Protein AF-A0A4Q0HG41-F1 (afdb_monomer)

Structure (mmCIF, N/CA/C/O backbone):
data_AF-A0A4Q0HG41-F1
#
_entry.id   AF-A0A4Q0HG41-F1
#
loop_
_atom_site.group_PDB
_atom_site.id
_atom_site.type_symbol
_atom_site.label_atom_id
_atom_site.label_alt_id
_atom_site.label_comp_id
_atom_site.label_asym_id
_atom_site.label_entity_id
_atom_site.label_seq_id
_atom_site.pdbx_PDB_ins_code
_atom_site.Cartn_x
_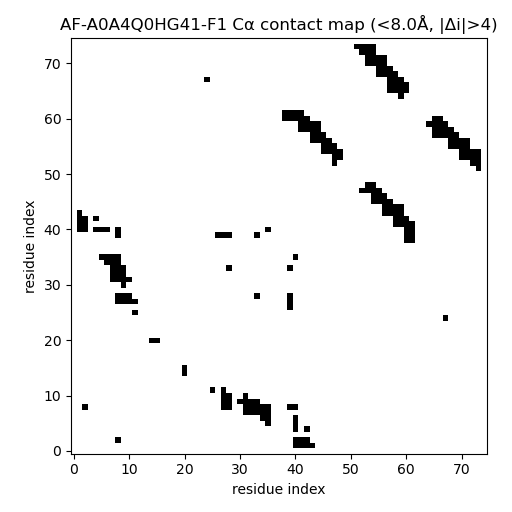atom_site.Cartn_y
_atom_site.Cartn_z
_atom_site.occupancy
_atom_site.B_iso_or_equiv
_atom_site.auth_seq_id
_atom_site.auth_comp_id
_atom_site.auth_asym_id
_atom_site.auth_atom_id
_atom_site.pdbx_PDB_model_num
ATOM 1 N N . VAL A 1 1 ? 5.179 -1.664 -0.474 1.00 76.25 1 VAL A N 1
ATOM 2 C CA . VAL A 1 1 ? 4.750 -0.378 0.125 1.00 76.25 1 VAL A CA 1
ATOM 3 C C . VAL A 1 1 ? 4.252 0.505 -1.003 1.00 76.25 1 VAL A C 1
ATOM 5 O O . VAL A 1 1 ? 4.888 0.490 -2.052 1.00 76.25 1 VAL A O 1
ATOM 8 N N . ALA A 1 2 ? 3.130 1.206 -0.824 1.00 85.06 2 ALA A N 1
ATOM 9 C CA . ALA A 1 2 ? 2.684 2.219 -1.781 1.00 85.06 2 ALA A CA 1
ATOM 10 C C . ALA A 1 2 ? 3.651 3.413 -1.739 1.00 85.06 2 ALA A C 1
ATOM 12 O O . ALA A 1 2 ? 3.913 3.953 -0.665 1.00 85.06 2 ALA A O 1
ATOM 13 N N . GLY A 1 3 ? 4.248 3.751 -2.881 1.00 83.75 3 GLY A N 1
ATOM 14 C CA . GLY A 1 3 ? 5.207 4.849 -3.000 1.00 83.75 3 GLY A CA 1
ATOM 15 C C . GLY A 1 3 ? 4.535 6.198 -3.284 1.00 83.75 3 GLY A C 1
ATOM 16 O O . GLY A 1 3 ? 3.308 6.273 -3.351 1.00 83.75 3 GLY A O 1
ATOM 17 N N . PRO A 1 4 ? 5.328 7.267 -3.475 1.00 87.69 4 PRO A N 1
ATOM 18 C CA . PRO A 1 4 ? 4.811 8.562 -3.904 1.00 87.69 4 PRO A CA 1
ATOM 19 C C . PRO A 1 4 ? 4.033 8.461 -5.222 1.00 87.69 4 PRO A C 1
ATOM 21 O O . PRO A 1 4 ? 4.401 7.696 -6.117 1.00 87.69 4 PRO A O 1
ATOM 24 N N . LEU A 1 5 ? 2.980 9.270 -5.352 1.00 87.62 5 LEU A N 1
ATOM 25 C CA . LEU A 1 5 ? 2.171 9.332 -6.568 1.00 87.62 5 LEU A CA 1
ATOM 26 C C . LEU A 1 5 ? 3.030 9.768 -7.765 1.00 87.62 5 LEU A C 1
ATOM 28 O O . LEU A 1 5 ? 3.822 10.704 -7.651 1.00 87.62 5 LEU A O 1
ATOM 32 N N . ASN A 1 6 ? 2.849 9.115 -8.915 1.00 90.38 6 ASN A N 1
ATOM 33 C CA . ASN A 1 6 ? 3.581 9.372 -10.160 1.00 90.38 6 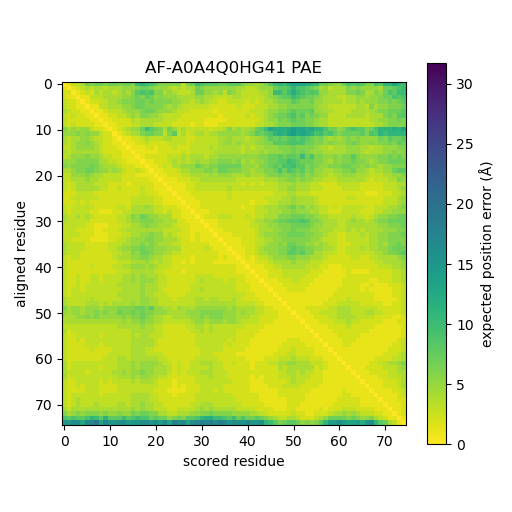ASN A CA 1
ATOM 34 C C . ASN A 1 6 ? 5.110 9.180 -10.084 1.00 90.38 6 ASN A C 1
ATOM 36 O O . ASN A 1 6 ? 5.832 9.665 -10.956 1.00 90.38 6 ASN A O 1
ATOM 40 N N . ALA A 1 7 ? 5.620 8.460 -9.082 1.00 91.12 7 ALA A N 1
ATOM 41 C CA . ALA A 1 7 ? 7.026 8.064 -9.018 1.00 91.12 7 ALA A CA 1
ATOM 42 C C . ALA A 1 7 ? 7.283 6.727 -9.732 1.00 91.12 7 ALA A C 1
ATOM 44 O O . ALA A 1 7 ? 6.368 5.930 -9.951 1.00 91.12 7 ALA A O 1
ATOM 45 N N . GLY A 1 8 ? 8.548 6.467 -10.073 1.00 92.00 8 GLY A N 1
ATOM 46 C CA . GLY A 1 8 ? 8.968 5.151 -10.548 1.00 92.00 8 GLY A CA 1
ATOM 47 C C . GLY A 1 8 ? 8.764 4.075 -9.476 1.00 92.00 8 GLY A C 1
ATOM 48 O O . GLY A 1 8 ? 9.002 4.318 -8.290 1.00 92.00 8 GLY A O 1
ATOM 49 N N . SER A 1 9 ? 8.338 2.881 -9.887 1.00 92.31 9 SER A N 1
ATOM 50 C CA . SER A 1 9 ? 8.075 1.765 -8.970 1.00 92.31 9 SER A CA 1
ATOM 51 C C . SER A 1 9 ? 9.319 0.898 -8.756 1.00 92.31 9 SER A C 1
ATOM 53 O O . SER A 1 9 ? 10.121 0.690 -9.669 1.00 92.31 9 SER A O 1
ATOM 55 N N . PHE A 1 10 ? 9.463 0.347 -7.548 1.00 92.38 10 PHE A N 1
ATOM 56 C CA . PHE A 1 10 ? 10.625 -0.440 -7.118 1.00 92.38 10 PHE A CA 1
ATOM 57 C C . PHE A 1 10 ? 10.224 -1.705 -6.351 1.00 92.38 10 PHE A C 1
ATOM 59 O O . PHE A 1 10 ? 9.072 -1.880 -5.952 1.00 92.38 10 PHE A O 1
ATOM 66 N N . GLY A 1 11 ? 11.227 -2.542 -6.078 1.00 89.31 11 GLY A N 1
ATOM 67 C CA . GLY A 1 11 ? 11.110 -3.729 -5.242 1.00 89.31 11 GLY A CA 1
ATOM 68 C C . GLY A 1 11 ? 10.750 -5.006 -6.014 1.00 89.31 11 GLY A C 1
ATOM 69 O O . GLY A 1 11 ? 10.744 -4.999 -7.242 1.00 89.31 11 GLY A O 1
ATOM 70 N N . PRO A 1 12 ? 10.464 -6.097 -5.281 1.00 89.38 12 PRO A N 1
ATOM 71 C CA . PRO A 1 12 ? 10.485 -6.152 -3.822 1.00 89.38 12 PRO A CA 1
ATOM 72 C C . PRO A 1 12 ? 11.914 -6.204 -3.266 1.00 89.38 12 PRO A C 1
ATOM 74 O O . PRO A 1 12 ? 12.812 -6.770 -3.882 1.00 89.38 12 PRO A O 1
ATOM 77 N N . ASN A 1 13 ? 12.121 -5.627 -2.084 1.00 87.56 13 ASN A N 1
ATOM 78 C CA . ASN A 1 13 ? 13.362 -5.828 -1.337 1.00 87.56 13 ASN A CA 1
ATOM 79 C C . ASN A 1 13 ? 13.272 -7.137 -0.533 1.00 87.56 13 ASN A C 1
ATOM 81 O O . ASN A 1 13 ? 12.162 -7.522 -0.144 1.00 87.56 13 ASN A O 1
ATOM 85 N N . PRO A 1 14 ? 14.402 -7.812 -0.254 1.00 91.00 14 PRO A N 1
ATOM 86 C CA . PRO A 1 14 ? 14.425 -8.957 0.650 1.00 91.00 14 PRO A CA 1
ATOM 87 C C . PRO A 1 14 ? 13.780 -8.616 2.001 1.00 91.00 14 PRO A C 1
ATOM 89 O O . PRO A 1 14 ? 14.047 -7.556 2.568 1.00 91.00 14 PRO A O 1
ATOM 92 N N . LEU A 1 15 ? 12.929 -9.509 2.513 1.00 92.12 15 LEU A N 1
ATOM 93 C CA . LEU A 1 15 ? 12.306 -9.348 3.827 1.00 92.12 15 LEU A CA 1
ATOM 94 C C . LEU A 1 15 ? 13.323 -9.662 4.930 1.00 92.12 15 LEU A C 1
ATOM 96 O O . LEU A 1 15 ? 13.806 -10.794 5.017 1.00 92.12 15 LEU A O 1
ATOM 100 N N . ASP A 1 16 ? 13.597 -8.688 5.795 1.00 94.69 16 ASP A N 1
ATOM 101 C CA . ASP A 1 16 ? 14.335 -8.909 7.040 1.00 94.69 16 ASP A CA 1
ATOM 102 C C . ASP A 1 16 ? 13.474 -9.730 8.012 1.00 94.69 16 ASP A C 1
ATOM 104 O O . ASP A 1 16 ? 12.348 -9.353 8.326 1.00 94.69 16 ASP A O 1
ATOM 108 N N . LYS A 1 17 ? 13.993 -10.867 8.486 1.00 96.00 17 LYS A N 1
ATOM 109 C CA . LYS A 1 17 ? 13.253 -11.825 9.322 1.00 96.00 17 LYS A CA 1
ATOM 110 C C . LYS A 1 17 ? 13.447 -11.629 10.829 1.00 96.00 17 LYS A C 1
ATOM 112 O O . LYS A 1 17 ? 12.912 -12.426 11.595 1.00 96.00 17 LYS A O 1
ATOM 117 N N . THR A 1 18 ? 14.170 -10.595 11.263 1.00 96.62 18 THR A N 1
ATOM 118 C CA . THR A 1 18 ? 14.612 -10.415 12.661 1.00 96.62 18 THR A CA 1
ATOM 119 C C . THR A 1 18 ? 13.472 -10.476 13.691 1.00 96.62 18 THR A C 1
ATOM 121 O O . THR A 1 18 ? 13.672 -10.999 14.783 1.00 96.62 18 THR A O 1
ATOM 124 N N . PHE A 1 19 ? 12.259 -10.029 13.340 1.00 96.00 19 PHE A N 1
ATOM 125 C CA . PHE A 1 19 ? 11.093 -10.006 14.243 1.00 96.00 19 PHE A CA 1
ATOM 126 C C . PHE A 1 19 ? 9.939 -10.921 13.803 1.00 96.00 19 PHE A C 1
ATOM 128 O O . PHE A 1 19 ? 8.791 -10.698 14.178 1.00 96.00 19 PHE A O 1
ATOM 135 N N . GLY A 1 20 ? 10.221 -11.924 12.965 1.00 94.81 20 GLY A N 1
ATOM 136 C CA . GLY A 1 20 ? 9.194 -12.800 12.390 1.00 94.81 20 GLY A CA 1
ATOM 137 C C . GLY A 1 20 ? 8.094 -12.080 11.588 1.00 94.81 20 GLY A C 1
ATOM 138 O O . GLY A 1 20 ? 6.929 -12.467 11.717 1.00 94.81 20 GLY A O 1
ATOM 139 N N . PRO A 1 21 ? 8.397 -11.036 10.783 1.00 95.56 21 PRO A N 1
ATOM 140 C CA . PRO A 1 21 ? 7.373 -10.396 9.971 1.00 95.56 21 PRO A CA 1
ATOM 141 C C . PRO A 1 21 ? 6.839 -11.358 8.909 1.00 95.56 21 PRO A C 1
ATOM 143 O O . PRO A 1 21 ? 7.564 -12.199 8.374 1.00 95.56 21 PRO A O 1
ATOM 146 N N . HIS A 1 22 ? 5.569 -11.174 8.559 1.00 93.94 22 HIS A N 1
ATOM 147 C CA . HIS A 1 22 ? 4.902 -11.927 7.505 1.00 93.94 22 HIS A CA 1
ATOM 148 C C . HIS A 1 22 ? 4.488 -10.984 6.377 1.00 93.94 22 HIS A C 1
ATOM 150 O O . HIS A 1 22 ? 3.823 -9.973 6.604 1.00 93.94 22 HIS A O 1
ATOM 156 N N . VAL A 1 23 ? 4.866 -11.327 5.145 1.00 93.44 23 VAL A N 1
ATOM 157 C CA . VAL A 1 23 ? 4.374 -10.644 3.943 1.00 93.44 23 VAL A CA 1
ATOM 158 C C . VAL A 1 23 ? 3.059 -11.301 3.551 1.00 93.44 23 VAL A C 1
ATOM 160 O O . VAL A 1 23 ? 3.050 -12.370 2.951 1.00 93.44 23 VAL A O 1
ATOM 163 N N . VAL A 1 24 ? 1.950 -10.663 3.918 1.00 94.00 24 VAL A N 1
ATOM 164 C CA . VAL A 1 24 ? 0.596 -11.145 3.591 1.00 94.00 24 VAL A CA 1
ATOM 165 C C . VAL A 1 24 ? 0.145 -10.738 2.186 1.00 94.00 24 VAL A C 1
ATOM 167 O O . VAL A 1 24 ? -0.754 -11.351 1.623 1.00 94.00 24 VAL A O 1
ATOM 170 N N . PHE A 1 25 ? 0.787 -9.722 1.602 1.00 93.56 25 PHE A N 1
ATOM 171 C CA . PHE A 1 25 ? 0.519 -9.251 0.248 1.00 93.56 25 PHE A CA 1
ATOM 172 C C . PHE A 1 25 ? 1.773 -8.632 -0.379 1.00 93.56 25 PHE A C 1
ATOM 174 O O . PHE A 1 25 ? 2.487 -7.855 0.261 1.00 93.56 25 PHE A O 1
ATOM 181 N N . GLN A 1 26 ? 2.024 -8.945 -1.653 1.00 93.69 26 GLN A N 1
ATOM 182 C CA . GLN A 1 26 ? 3.111 -8.368 -2.437 1.00 93.69 26 GLN A CA 1
ATOM 183 C C . GLN A 1 26 ? 2.707 -8.257 -3.910 1.00 93.69 26 GLN A C 1
ATOM 185 O O . GLN A 1 26 ? 2.373 -9.246 -4.553 1.00 93.69 26 GLN A O 1
ATOM 190 N N . LYS A 1 27 ? 2.798 -7.042 -4.452 1.00 92.56 27 LYS A N 1
ATOM 191 C CA . LYS A 1 27 ? 2.678 -6.744 -5.881 1.00 92.56 27 LYS A CA 1
ATOM 192 C C . LYS A 1 27 ? 3.772 -5.737 -6.226 1.00 92.56 27 LYS A C 1
ATOM 194 O O . LYS A 1 27 ? 3.888 -4.710 -5.559 1.00 92.56 27 LYS A O 1
ATOM 199 N N . ALA A 1 28 ? 4.618 -6.071 -7.193 1.00 92.88 28 ALA A N 1
ATOM 200 C CA . ALA A 1 28 ? 5.845 -5.339 -7.499 1.00 92.88 28 ALA A CA 1
ATOM 201 C C . ALA A 1 28 ? 6.073 -5.274 -9.017 1.00 92.88 28 ALA A C 1
ATOM 203 O O . ALA A 1 28 ? 5.590 -6.160 -9.727 1.00 92.88 28 ALA A O 1
ATOM 204 N N . PRO A 1 29 ? 6.775 -4.242 -9.518 1.00 93.25 29 PRO A N 1
ATOM 205 C CA . PRO A 1 29 ? 7.054 -4.109 -10.942 1.00 93.25 29 PRO A CA 1
ATOM 206 C C . PRO A 1 29 ? 8.033 -5.189 -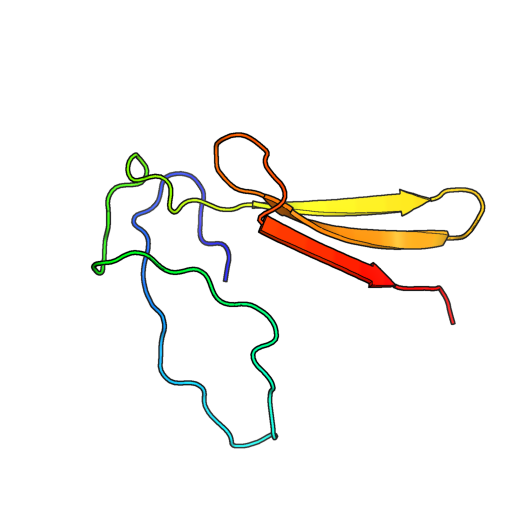11.437 1.00 93.25 29 PRO A C 1
ATOM 208 O O . PRO A 1 29 ? 8.817 -5.718 -10.649 1.00 93.25 29 PRO A O 1
ATOM 211 N N . PRO A 1 30 ? 8.053 -5.481 -12.750 1.00 91.94 30 PRO A N 1
ATOM 212 C CA . PRO A 1 30 ? 8.992 -6.440 -13.337 1.00 91.94 30 PRO A CA 1
ATOM 213 C C . PRO A 1 30 ? 10.443 -5.936 -13.339 1.00 91.94 30 PRO A C 1
ATOM 215 O O . PRO A 1 30 ? 11.372 -6.734 -13.436 1.00 91.94 30 PRO A O 1
ATOM 218 N N . ALA A 1 31 ? 10.645 -4.618 -13.246 1.00 93.88 31 ALA A N 1
ATOM 219 C CA . ALA A 1 31 ? 11.952 -3.979 -13.197 1.00 93.88 31 ALA A CA 1
ATOM 220 C C . ALA A 1 31 ? 11.953 -2.807 -12.205 1.00 93.88 31 ALA A C 1
ATOM 222 O O . ALA A 1 31 ? 10.920 -2.195 -11.925 1.00 93.88 31 ALA A O 1
ATOM 223 N N . GLN A 1 32 ? 13.128 -2.463 -11.685 1.00 93.69 32 GLN A N 1
ATOM 224 C CA . GLN A 1 32 ? 13.288 -1.269 -10.856 1.00 93.69 32 GLN A CA 1
ATOM 225 C C . GLN A 1 32 ? 13.105 0.008 -11.676 1.00 93.69 32 GLN A C 1
ATOM 227 O O . GLN A 1 32 ? 13.392 0.030 -12.871 1.00 93.69 32 GLN A O 1
ATOM 232 N N . ASN A 1 33 ? 12.666 1.077 -11.008 1.00 93.44 33 ASN A N 1
ATOM 233 C CA . ASN A 1 33 ? 12.390 2.371 -11.626 1.00 93.44 33 ASN A CA 1
ATOM 234 C C . ASN A 1 33 ? 11.432 2.257 -12.829 1.00 93.44 33 ASN A C 1
ATOM 236 O O . ASN A 1 33 ? 11.582 2.945 -13.840 1.00 93.44 33 ASN A O 1
ATOM 240 N N . THR A 1 34 ? 10.463 1.342 -12.733 1.00 94.94 34 THR A N 1
ATOM 241 C CA . THR A 1 34 ? 9.461 1.145 -13.783 1.00 94.94 34 THR A CA 1
ATOM 242 C C . THR A 1 34 ? 8.572 2.382 -13.877 1.00 94.94 34 THR A C 1
ATOM 244 O O . THR A 1 34 ? 8.171 2.935 -12.853 1.00 94.94 34 THR A O 1
ATOM 247 N N . SER A 1 35 ? 8.258 2.795 -15.110 1.00 93.62 35 SER A N 1
ATOM 248 C CA . SER A 1 35 ? 7.429 3.968 -15.401 1.00 93.62 35 SER A CA 1
ATOM 249 C C . SER A 1 35 ? 6.114 3.965 -14.604 1.00 93.62 35 SER A C 1
ATOM 251 O O . SER A 1 35 ? 5.459 2.920 -14.532 1.00 93.62 35 SER A O 1
ATOM 253 N N . PRO A 1 36 ? 5.659 5.129 -14.102 1.00 90.94 36 PRO A N 1
ATOM 254 C CA . PRO A 1 36 ? 4.347 5.258 -13.472 1.00 90.94 36 PRO A CA 1
ATOM 255 C C . PRO A 1 36 ? 3.196 4.778 -14.376 1.00 90.94 36 PRO A C 1
ATOM 257 O O . PRO A 1 36 ? 2.184 4.278 -13.891 1.00 90.94 36 PRO A O 1
ATOM 260 N N . PHE A 1 37 ? 3.355 4.865 -15.700 1.00 90.81 37 PHE A N 1
ATOM 261 C CA . PHE A 1 37 ? 2.353 4.413 -16.673 1.00 90.81 37 PHE A CA 1
ATOM 262 C C . PHE A 1 37 ? 2.280 2.890 -16.846 1.00 90.81 37 PHE A C 1
ATOM 264 O O . PHE A 1 37 ? 1.408 2.400 -17.553 1.00 90.81 37 PHE A O 1
ATOM 271 N N . ALA A 1 38 ? 3.170 2.120 -16.218 1.00 92.69 38 ALA A N 1
ATOM 272 C CA . ALA A 1 38 ? 3.220 0.669 -16.385 1.00 92.69 38 ALA A CA 1
ATOM 273 C C . ALA A 1 38 ? 2.238 -0.108 -15.481 1.00 92.69 38 ALA A C 1
ATOM 275 O O . ALA A 1 38 ? 2.367 -1.323 -15.361 1.00 92.69 38 ALA A O 1
ATOM 276 N N . GLY A 1 39 ? 1.299 0.565 -14.804 1.00 91.94 39 GLY A N 1
ATOM 277 C CA . GLY A 1 39 ? 0.272 -0.098 -13.985 1.00 91.94 39 GLY A CA 1
ATOM 278 C C . GLY A 1 39 ? 0.723 -0.544 -12.587 1.00 91.94 39 GLY A C 1
ATOM 279 O O . GLY A 1 39 ? 0.019 -1.305 -11.928 1.00 91.94 39 GLY A O 1
ATOM 280 N N . PHE A 1 40 ? 1.887 -0.085 -12.110 1.00 93.81 40 PHE A N 1
ATOM 281 C CA . PHE A 1 40 ? 2.444 -0.445 -10.793 1.00 93.81 40 PHE A CA 1
ATOM 282 C C . PHE A 1 40 ? 2.433 0.711 -9.786 1.00 93.81 40 PHE A C 1
ATOM 284 O O . PHE A 1 40 ? 3.279 0.757 -8.887 1.00 93.81 40 PHE A O 1
ATOM 291 N N . GLN A 1 41 ? 1.497 1.648 -9.935 1.00 92.69 41 GLN A N 1
ATOM 292 C CA . GLN A 1 41 ? 1.208 2.632 -8.895 1.00 92.69 41 GLN A CA 1
ATOM 293 C C . GLN A 1 41 ? 0.035 2.140 -8.054 1.00 92.69 41 GLN A C 1
ATOM 295 O O . GLN A 1 41 ? -0.931 1.589 -8.582 1.00 92.69 41 GLN A O 1
ATOM 300 N N . PHE A 1 42 ? 0.133 2.357 -6.746 1.00 93.81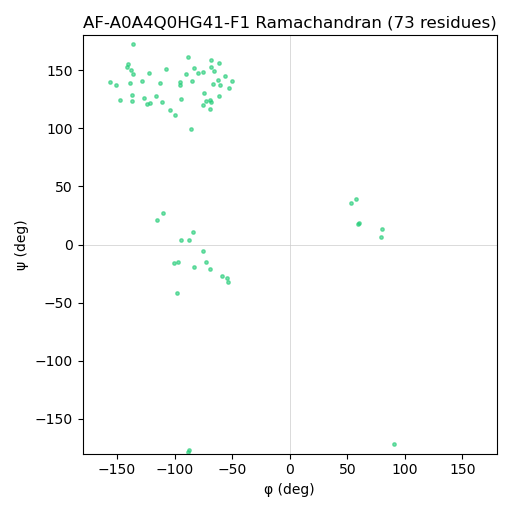 42 PHE A N 1
ATOM 301 C CA . PHE A 1 42 ? -0.876 1.930 -5.791 1.00 93.81 42 PHE A CA 1
ATOM 302 C C . PHE A 1 42 ? -1.114 3.022 -4.760 1.00 93.81 42 PHE A C 1
ATOM 304 O O . PHE A 1 42 ? -0.182 3.748 -4.410 1.00 93.81 42 PHE A O 1
ATOM 311 N N . PHE A 1 43 ? -2.329 3.097 -4.230 1.00 93.38 43 PHE A N 1
ATOM 312 C CA . PHE A 1 43 ? -2.678 4.008 -3.145 1.00 93.38 43 PHE A CA 1
ATOM 313 C C . PHE A 1 43 ? -3.532 3.300 -2.096 1.00 93.38 43 PHE A C 1
ATOM 315 O O . PHE A 1 43 ? -4.278 2.368 -2.397 1.00 93.38 43 PHE A O 1
ATOM 322 N N . GLY A 1 44 ? -3.355 3.708 -0.840 1.00 94.31 44 GLY A N 1
ATOM 323 C CA . GLY A 1 44 ? -4.123 3.181 0.281 1.00 94.31 44 GLY A CA 1
ATOM 324 C C . GLY A 1 44 ? -5.448 3.917 0.434 1.00 94.31 44 GLY A C 1
ATOM 325 O O . GLY A 1 44 ? -5.498 5.138 0.300 1.00 94.31 44 GLY A O 1
ATOM 326 N N . GLU A 1 45 ? -6.497 3.177 0.764 1.00 95.69 45 GLU A N 1
ATOM 327 C CA . GLU A 1 45 ? -7.799 3.708 1.150 1.00 95.69 45 GLU A CA 1
ATOM 328 C C . GLU A 1 45 ? -8.225 3.074 2.473 1.00 95.69 45 GLU A C 1
ATOM 330 O O . GLU A 1 45 ? -8.006 1.885 2.704 1.00 95.69 45 GLU A O 1
ATOM 335 N N . VAL A 1 46 ? -8.830 3.872 3.348 1.00 97.44 46 VAL A N 1
ATOM 336 C CA . VAL A 1 46 ? -9.402 3.399 4.607 1.00 97.44 46 VAL A CA 1
ATOM 337 C C . VAL A 1 46 ? -10.847 3.861 4.677 1.00 97.44 46 VAL A C 1
ATOM 339 O O . VAL A 1 46 ? -11.122 5.054 4.559 1.00 97.44 46 VAL A O 1
ATOM 342 N N . GLN A 1 47 ? -11.755 2.915 4.889 1.00 97.94 47 GLN A N 1
ATOM 343 C CA . GLN A 1 47 ? -13.163 3.180 5.167 1.00 97.94 47 GLN A CA 1
ATOM 344 C C . GLN A 1 47 ? -13.485 2.758 6.600 1.00 97.94 47 GLN A C 1
ATOM 346 O O . GLN A 1 47 ? -13.013 1.717 7.054 1.00 97.94 47 GLN A O 1
ATOM 351 N N . ILE A 1 48 ? -14.276 3.566 7.304 1.00 97.94 48 ILE A N 1
ATOM 352 C CA . ILE A 1 48 ? -14.738 3.282 8.667 1.00 97.94 48 ILE A CA 1
ATOM 353 C C . ILE A 1 48 ? -16.262 3.274 8.643 1.00 97.94 48 ILE A C 1
ATOM 355 O O . ILE A 1 48 ? -16.878 4.273 8.264 1.00 97.94 48 ILE A O 1
ATOM 359 N N . ASP A 1 49 ? -16.865 2.161 9.049 1.00 98.00 49 ASP A N 1
ATOM 360 C CA . ASP A 1 49 ? -18.311 2.082 9.225 1.00 98.00 49 ASP A CA 1
ATOM 361 C C . ASP A 1 49 ? -18.732 2.863 10.481 1.00 98.00 49 ASP A C 1
ATOM 363 O O . ASP A 1 49 ? -18.243 2.619 11.583 1.00 98.00 49 ASP A O 1
ATOM 367 N N . GLY A 1 50 ? -19.642 3.826 10.323 1.00 97.50 50 GLY A N 1
ATOM 368 C CA . GLY A 1 50 ? -20.051 4.712 11.416 1.00 97.50 50 GLY A CA 1
ATOM 369 C C . GLY A 1 50 ? -20.930 4.059 12.489 1.00 97.50 50 GLY A C 1
ATOM 370 O O . GLY A 1 50 ? -21.101 4.644 13.554 1.00 97.50 50 GLY A O 1
ATOM 371 N N . GLN A 1 51 ? -21.503 2.882 12.224 1.00 97.62 51 GLN A N 1
ATOM 372 C CA . GLN A 1 51 ? -22.357 2.156 13.168 1.00 97.62 51 GLN A CA 1
ATOM 373 C C . GLN A 1 51 ? -21.577 1.075 13.915 1.00 97.62 51 GLN A C 1
ATOM 375 O O . GLN A 1 51 ? -21.766 0.901 15.116 1.00 97.62 51 GLN A O 1
ATOM 380 N N . THR A 1 52 ? -20.716 0.343 13.207 1.00 97.44 52 THR A N 1
ATOM 381 C CA . THR A 1 52 ? -19.984 -0.808 13.751 1.00 97.44 52 THR A CA 1
ATOM 382 C C . THR A 1 52 ? -18.551 -0.482 14.139 1.00 97.44 52 THR A C 1
ATOM 384 O O . THR A 1 52 ? -17.941 -1.265 14.856 1.00 97.44 52 THR A O 1
ATOM 387 N N . ALA A 1 53 ? -18.007 0.644 13.670 1.00 97.50 53 ALA A N 1
ATOM 388 C CA . ALA A 1 53 ? -16.586 0.972 13.740 1.00 97.50 53 ALA A CA 1
ATOM 389 C C . ALA A 1 53 ? -15.661 -0.048 13.035 1.00 97.50 53 ALA A C 1
ATOM 391 O O . ALA A 1 53 ? -14.452 -0.028 13.269 1.00 97.50 53 ALA A O 1
ATOM 392 N N . GLU A 1 54 ? -16.189 -0.910 12.149 1.00 98.38 54 GLU A N 1
ATOM 393 C CA . GLU A 1 54 ? -15.366 -1.766 11.283 1.00 98.38 54 GLU A CA 1
ATOM 394 C C . GLU A 1 54 ? -14.490 -0.891 10.377 1.00 98.38 54 GLU A C 1
ATOM 396 O O . GLU A 1 54 ? -14.982 -0.005 9.673 1.00 98.38 54 GLU A O 1
ATOM 401 N N . LEU A 1 55 ? -13.184 -1.164 10.374 1.00 98.25 55 LEU A N 1
ATOM 402 C CA . LEU A 1 55 ? -12.211 -0.478 9.535 1.00 98.25 55 LEU A CA 1
ATOM 403 C C . LEU A 1 55 ? -11.816 -1.388 8.368 1.00 98.25 55 LEU A C 1
ATOM 405 O O . LEU A 1 55 ? -11.211 -2.443 8.560 1.00 98.25 55 LEU A O 1
ATOM 409 N N . THR A 1 56 ? -12.136 -0.965 7.147 1.00 98.25 56 THR A N 1
ATOM 410 C CA . THR A 1 56 ? -11.729 -1.641 5.908 1.00 98.25 56 THR A CA 1
ATOM 411 C C . THR A 1 56 ? -10.523 -0.919 5.310 1.00 98.25 56 THR A C 1
ATOM 413 O O . THR A 1 56 ? -10.638 0.217 4.850 1.00 98.25 56 THR A O 1
ATOM 416 N N . VAL A 1 57 ? -9.358 -1.572 5.323 1.00 97.44 57 VAL A N 1
ATOM 417 C CA . VAL A 1 57 ? -8.126 -1.099 4.676 1.00 97.44 57 VAL A CA 1
ATOM 418 C C . VAL A 1 57 ? -8.032 -1.718 3.292 1.00 97.44 57 VAL A C 1
ATOM 420 O O . VAL A 1 57 ? 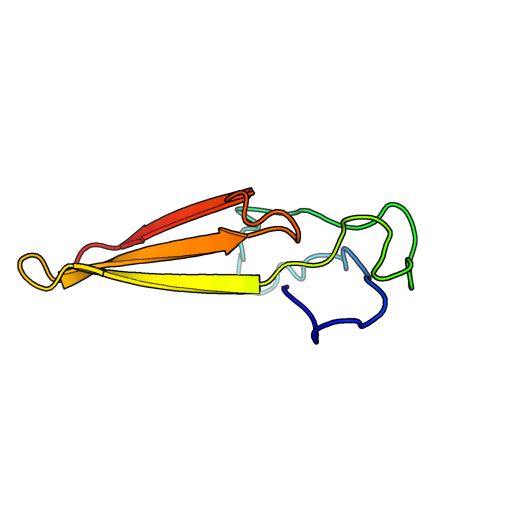-8.029 -2.940 3.166 1.00 97.44 57 VAL A O 1
ATOM 423 N N . MET A 1 58 ? -7.882 -0.892 2.265 1.00 97.56 58 MET A N 1
ATOM 424 C CA . MET A 1 58 ? -7.680 -1.331 0.890 1.00 97.56 58 MET A CA 1
ATOM 425 C C . MET A 1 58 ? -6.384 -0.774 0.321 1.00 97.56 58 MET A C 1
ATOM 427 O O . MET A 1 58 ? -5.971 0.347 0.621 1.00 97.56 58 MET A O 1
ATOM 431 N N . LEU A 1 59 ? -5.767 -1.552 -0.560 1.00 96.38 59 LEU A N 1
ATOM 432 C CA . LEU A 1 59 ? -4.758 -1.074 -1.492 1.00 96.38 59 LEU A CA 1
ATOM 433 C C . LEU A 1 59 ? -5.360 -1.128 -2.894 1.00 96.38 59 LEU A C 1
ATOM 435 O O . LEU A 1 59 ? -5.775 -2.198 -3.338 1.00 96.38 59 LEU A O 1
ATOM 439 N N . ARG A 1 60 ? -5.399 0.009 -3.590 1.00 95.69 60 ARG A N 1
ATOM 440 C CA . ARG A 1 60 ? -5.937 0.121 -4.950 1.00 95.69 60 ARG A CA 1
ATOM 441 C C . ARG A 1 60 ? -4.835 0.313 -5.978 1.00 95.69 60 ARG A C 1
ATOM 443 O O . ARG A 1 60 ? -3.788 0.869 -5.648 1.00 95.69 60 ARG A O 1
ATOM 450 N N . ASP A 1 61 ? -5.067 -0.146 -7.202 1.00 94.06 61 ASP A N 1
AT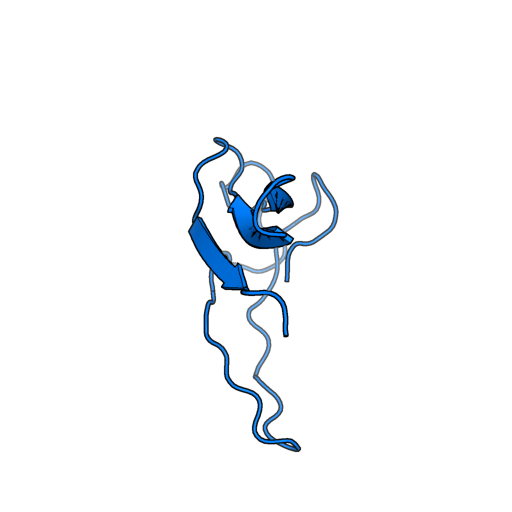OM 451 C CA . ASP A 1 61 ? -4.260 0.222 -8.369 1.00 94.06 61 ASP A CA 1
ATOM 452 C C . ASP A 1 61 ? -4.773 1.500 -9.056 1.00 94.06 61 ASP A C 1
ATOM 454 O O . ASP A 1 61 ? -5.721 2.135 -8.593 1.00 94.06 61 ASP A O 1
ATOM 458 N N . LEU A 1 62 ? -4.114 1.895 -10.150 1.00 91.62 62 LEU A N 1
ATOM 459 C CA . LEU A 1 62 ? -4.432 3.106 -10.917 1.00 91.62 62 LEU A CA 1
ATOM 460 C C . LEU A 1 62 ? -5.859 3.154 -11.463 1.00 91.62 62 LEU A C 1
ATOM 462 O O . LEU A 1 62 ? -6.390 4.250 -11.631 1.00 91.62 62 LEU A O 1
ATOM 466 N N . ASP A 1 63 ? -6.468 1.997 -11.708 1.00 93.25 63 ASP A N 1
ATOM 467 C CA . ASP A 1 63 ? -7.830 1.895 -12.228 1.00 93.25 63 ASP A CA 1
ATOM 468 C C . ASP A 1 63 ? -8.870 1.897 -11.091 1.00 93.25 63 ASP A C 1
ATOM 470 O O . ASP A 1 63 ? -10.071 1.760 -11.322 1.00 93.25 63 ASP A O 1
ATOM 474 N N . GLY A 1 64 ? -8.423 2.060 -9.839 1.00 93.88 64 GLY A N 1
ATOM 475 C CA . GLY A 1 64 ? -9.264 2.044 -8.644 1.00 93.88 64 GLY A CA 1
ATOM 476 C C . GLY A 1 64 ? -9.645 0.636 -8.181 1.00 93.88 64 GLY A C 1
ATOM 477 O O . GLY A 1 64 ? -10.426 0.493 -7.232 1.00 93.88 64 GLY A O 1
ATOM 478 N N . VAL A 1 65 ? -9.093 -0.411 -8.799 1.00 96.00 65 VAL A N 1
ATOM 479 C CA . VAL A 1 65 ? -9.380 -1.799 -8.433 1.00 96.00 65 VAL A CA 1
ATOM 480 C C . VAL A 1 65 ? -8.671 -2.129 -7.124 1.00 96.00 65 VAL A C 1
ATOM 482 O O . VAL A 1 65 ? -7.476 -1.878 -6.968 1.00 96.00 65 VAL A O 1
ATOM 485 N N . SER A 1 66 ? -9.406 -2.706 -6.169 1.00 97.12 66 SER A N 1
ATOM 486 C CA . SER A 1 66 ? -8.815 -3.215 -4.928 1.00 97.12 66 SER A CA 1
ATOM 487 C C . SER A 1 66 ? -7.956 -4.439 -5.241 1.00 97.12 66 SER A C 1
ATOM 489 O O . SER A 1 66 ? -8.455 -5.457 -5.717 1.00 97.12 66 SER A O 1
ATOM 491 N N . VAL A 1 67 ? -6.652 -4.332 -4.993 1.00 96.31 67 VAL A N 1
ATOM 492 C CA . VAL A 1 67 ? -5.691 -5.433 -5.162 1.00 96.31 67 VAL A CA 1
ATOM 493 C C . VAL A 1 67 ? -5.413 -6.159 -3.848 1.00 96.31 67 VAL A C 1
ATOM 495 O O . VAL A 1 67 ? -4.858 -7.255 -3.864 1.00 96.31 67 VAL A O 1
ATOM 498 N N . PHE A 1 68 ? -5.792 -5.556 -2.720 1.00 97.31 68 PHE A N 1
ATOM 499 C CA . PHE A 1 68 ? -5.743 -6.141 -1.385 1.00 97.31 68 PHE A CA 1
ATOM 500 C C . PHE A 1 68 ? -6.759 -5.443 -0.480 1.00 97.31 68 PHE A C 1
ATOM 502 O O . PHE A 1 68 ? -6.865 -4.218 -0.518 1.00 97.31 68 PHE A O 1
ATOM 509 N N . GLU A 1 69 ? -7.446 -6.210 0.363 1.00 97.75 69 GLU A N 1
ATOM 510 C CA . GLU A 1 69 ? -8.395 -5.707 1.354 1.00 97.75 69 GLU A CA 1
ATOM 511 C C . GLU A 1 69 ? -8.228 -6.459 2.678 1.00 97.75 69 GLU A C 1
ATOM 513 O O . GLU A 1 69 ? -8.067 -7.680 2.694 1.00 97.75 69 GLU A O 1
ATOM 518 N N . GLN A 1 70 ? -8.294 -5.728 3.788 1.00 97.44 70 GLN A N 1
ATOM 519 C CA . GLN A 1 70 ? -8.331 -6.283 5.135 1.00 97.44 70 GLN A CA 1
ATOM 520 C C . GLN A 1 70 ? -9.368 -5.537 5.969 1.00 97.44 70 GLN A C 1
ATOM 522 O O . GLN A 1 70 ? -9.317 -4.314 6.097 1.00 97.44 70 GLN A O 1
ATOM 527 N N . LYS A 1 71 ? -10.261 -6.297 6.603 1.00 98.00 71 LYS A N 1
ATOM 528 C CA . LYS A 1 71 ? -11.214 -5.782 7.585 1.00 98.00 71 LYS A CA 1
ATOM 529 C C . LYS A 1 71 ? -10.673 -5.960 8.992 1.00 98.00 71 LYS A C 1
ATOM 531 O O . LYS A 1 71 ? -10.121 -7.017 9.313 1.00 98.00 71 LYS A O 1
ATOM 536 N N . LEU A 1 72 ? -10.834 -4.931 9.811 1.00 97.56 72 LEU A N 1
ATOM 537 C CA . LE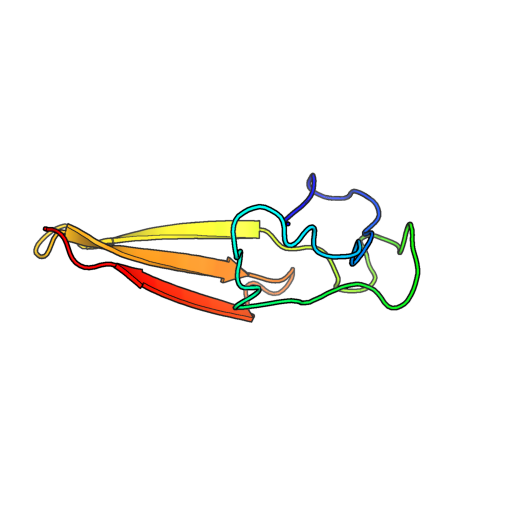U A 1 72 ? -10.438 -4.893 11.209 1.00 97.56 72 LEU A CA 1
ATOM 538 C C . LEU A 1 72 ? -11.671 -4.553 12.044 1.00 97.56 72 LEU A C 1
ATOM 540 O O . LEU A 1 72 ? -12.298 -3.513 11.842 1.00 97.56 72 LEU A O 1
ATOM 544 N N . GLN A 1 73 ? -12.013 -5.449 12.966 1.00 97.12 73 GLN A N 1
ATOM 545 C CA . GLN A 1 73 ? -13.063 -5.198 13.945 1.00 97.12 73 GLN A CA 1
ATOM 546 C C . GLN A 1 73 ? -12.508 -4.323 15.078 1.00 97.12 73 GLN A C 1
ATOM 548 O O . GLN A 1 73 ? -11.322 -4.445 15.407 1.00 97.12 73 GLN A O 1
ATOM 553 N N . PRO A 1 74 ? -13.335 -3.462 15.689 1.00 92.81 74 PRO A N 1
ATOM 554 C CA . PRO A 1 74 ? -12.978 -2.811 16.945 1.00 92.81 74 PRO A CA 1
ATOM 555 C C . PRO A 1 74 ? -12.765 -3.846 18.066 1.00 92.81 74 PRO A C 1
ATOM 557 O O . PRO A 1 74 ? -13.263 -4.972 17.987 1.00 92.81 74 PRO A O 1
ATOM 560 N N . ALA A 1 75 ? -11.988 -3.461 19.083 1.00 81.62 75 ALA A N 1
ATOM 561 C CA . ALA A 1 75 ? -11.651 -4.298 20.239 1.00 81.62 75 ALA A CA 1
A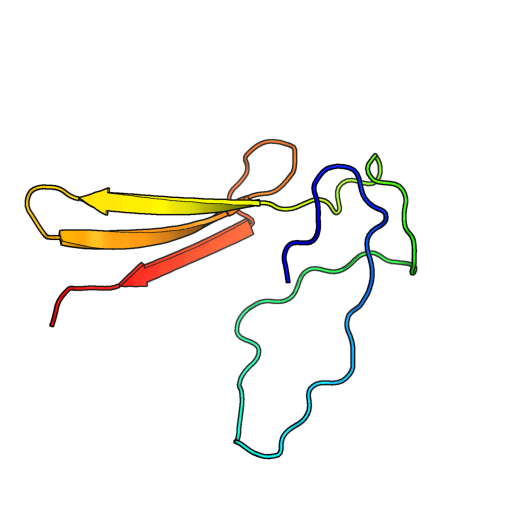TOM 562 C C . ALA A 1 75 ? -12.796 -4.414 21.256 1.00 81.62 75 ALA A C 1
ATOM 564 O O . ALA A 1 75 ? -13.554 -3.427 21.405 1.00 81.62 75 ALA A O 1
#

Organism: Pseudomonas azotoformans (NCBI:txid47878)

Radius of gyration: 14.69 Å; Cα contacts (8 Å, |Δi|>4): 117; chains: 1; bounding box: 37×22×37 Å

Sequence (75 aa):
VAGPLNAGSFGPNPLDKTFGPHVVFQKAPPAQNTSPFAGFQFFGEVQIDGQTAELTVMLRDLDGVSVFEQKLQPA

Foldseek 3Di:
DADDQQWFWDDDDDDDCPPPDDDPDDDGDPDGRHGNVPFPHKDWDWDADPPQRWIKIFIAIPVRDT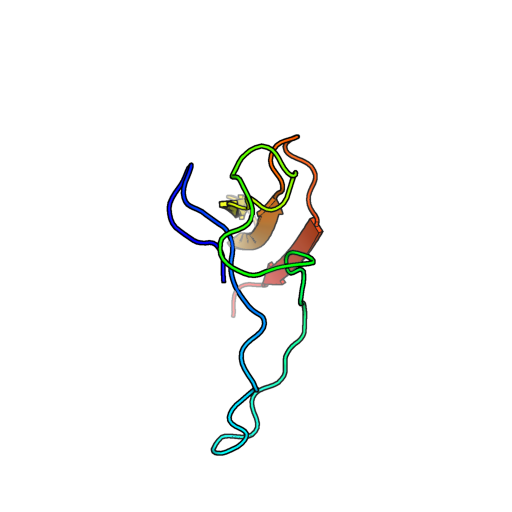PDIDIDGDD

Mean predicted aligned error: 3.5 Å

Secondary structure (DSSP, 8-state):
----TTPPB--PPPPP-TT----------SSTTB-GGGS--EEEEEEE-TTT--EEEEEEETTS-EEEEEEE---

pLDDT: mean 93.68, std 4.02, range [76.25, 98.38]

Nearest PDB structures (foldseek):
  7z2g-assembly1_A  TM=5.014E-01  e=6.602E-01  Human immunodeficiency virus type 1 BH10
  8p4i-assembly1_I  TM=4.857E-01  e=1.053E+00  Bacillus pumilus
  1t4l-assembly1_B  TM=5.177E-01  e=1.781E+00  Saccharomyces cerevisiae
  1r9p-assembly1_A  TM=3.387E-01  e=4.807E+00  Haemophilus influenzae

Solvent-accessible surface area (backbone atoms only — not comparable to full-atom values): 4884 Å² total; per-residue (Å²): 130,73,64,69,86,85,40,60,25,58,49,81,72,86,81,76,60,91,81,70,69,78,85,89,75,88,86,64,40,98,44,69,66,32,58,46,88,73,70,61,42,43,48,80,49,77,45,68,40,92,87,73,52,36,34,39,40,32,36,21,38,82,88,65,49,74,79,44,76,48,80,41,75,66,132